Protein AF-A0A2V9GEB7-F1 (afdb_monomer)

pLDDT: mean 80.75, std 11.48, range [50.94, 91.88]

Radius of gyration: 14.73 Å; Cα contacts (8 Å, |Δi|>4): 71; chains: 1; bounding box: 31×32×35 Å

Nearest PDB structures (foldseek):
  4uce-assembly1_A  TM=3.733E-01  e=6.518E-01  Human respiratory syncytial virus A2
  4uc7-assembly1_A  TM=3.868E-01  e=8.515E-01  Human respiratory syncytial virus A2
  4uc8-assembly2_A  TM=3.706E-01  e=7.450E-01  Human respiratory syncytial virus A2
  4uca-assembly2_B  TM=3.600E-01  e=8.515E-01  Human respiratory syncytial virus A2
  4rnd-assembly1_C  TM=2.704E-01  e=1.189E+00  Saccharomyces cerevisiae S288C

Foldseek 3Di:
DADLQRQLCVQLDDQPDDDPFWGWDWDWDADPVGIDTDTDTTGDPVPPDDSVVSVVSSVVSSVVDDDDPVVVVVVVVVD

Sequence (79 aa):
MEAPLRYLKKTCGKPPRGPRGVDVEIIWQDHELGSYPVIAVVWDDYVTSYPHEYIEKCMVAYEHFELTEEIHERGRLLS

Structure (mmCIF, N/CA/C/O backbone):
data_AF-A0A2V9GEB7-F1
#
_entry.id   AF-A0A2V9GEB7-F1
#
loop_
_atom_site.group_PDB
_atom_site.id
_atom_site.type_symbol
_atom_site.label_atom_id
_atom_site.label_alt_id
_atom_site.label_comp_id
_atom_site.label_asym_id
_atom_site.label_entity_id
_atom_site.label_seq_id
_atom_site.pdbx_PDB_ins_code
_atom_site.Cartn_x
_atom_site.Cartn_y
_atom_site.Cartn_z
_atom_site.occupancy
_atom_site.B_iso_or_equiv
_atom_site.auth_seq_id
_atom_site.auth_comp_id
_atom_site.auth_asym_id
_atom_site.auth_atom_id
_atom_site.pdbx_PDB_model_num
ATOM 1 N N . MET A 1 1 ? -14.440 12.968 4.651 1.00 52.41 1 MET A N 1
ATOM 2 C CA . MET A 1 1 ? -13.792 11.722 5.106 1.00 52.41 1 MET A CA 1
ATOM 3 C C . MET A 1 1 ? -13.082 11.087 3.921 1.00 52.41 1 MET A C 1
ATOM 5 O O . MET A 1 1 ? -13.651 11.077 2.832 1.00 52.41 1 MET A O 1
ATOM 9 N N . GLU A 1 2 ? -11.841 10.641 4.092 1.00 59.50 2 GLU A N 1
ATOM 10 C CA . GLU A 1 2 ? -11.021 10.057 3.025 1.00 59.50 2 GLU A CA 1
ATOM 11 C C . GLU A 1 2 ? -10.698 8.603 3.399 1.00 59.50 2 GLU A C 1
ATOM 13 O O . GLU A 1 2 ? -10.253 8.348 4.512 1.00 59.50 2 GLU A O 1
ATOM 18 N N . ALA A 1 3 ? -10.988 7.643 2.512 1.00 82.56 3 ALA A N 1
ATOM 19 C CA . ALA A 1 3 ? -10.638 6.239 2.739 1.00 82.56 3 ALA A CA 1
ATOM 20 C C . ALA A 1 3 ? -9.104 6.089 2.818 1.00 82.56 3 ALA A C 1
ATOM 22 O O . ALA A 1 3 ? -8.425 6.794 2.065 1.00 82.56 3 ALA A O 1
ATOM 23 N N . PRO A 1 4 ? -8.552 5.164 3.630 1.00 84.62 4 PRO A N 1
ATOM 24 C CA . PRO A 1 4 ? -7.101 5.019 3.804 1.00 84.62 4 PRO A CA 1
ATOM 25 C C . PRO A 1 4 ? -6.359 4.881 2.468 1.00 84.62 4 PRO A C 1
ATOM 27 O O . PRO A 1 4 ? -5.376 5.571 2.218 1.00 84.62 4 PRO A O 1
ATOM 30 N N . LEU A 1 5 ? -6.909 4.091 1.539 1.00 88.44 5 LEU A N 1
ATOM 31 C CA . LEU A 1 5 ? -6.383 3.952 0.179 1.00 88.44 5 LEU A CA 1
ATOM 32 C C . LEU A 1 5 ? -6.302 5.296 -0.564 1.00 88.44 5 LEU A C 1
ATOM 34 O O . LEU A 1 5 ? -5.305 5.604 -1.212 1.00 88.44 5 LEU A O 1
ATOM 38 N N . ARG A 1 6 ? -7.358 6.111 -0.475 1.00 87.94 6 ARG A N 1
ATOM 39 C CA . ARG A 1 6 ? -7.430 7.412 -1.148 1.00 87.94 6 ARG A CA 1
ATOM 40 C C . ARG A 1 6 ? -6.432 8.399 -0.537 1.00 87.94 6 ARG A C 1
ATOM 42 O O . ARG A 1 6 ? -5.740 9.084 -1.289 1.00 87.94 6 ARG A O 1
ATOM 49 N N . TYR A 1 7 ? -6.308 8.397 0.792 1.00 89.75 7 TYR A N 1
ATOM 50 C CA . TYR A 1 7 ? -5.317 9.191 1.515 1.00 89.75 7 TYR A CA 1
ATOM 51 C C . TYR A 1 7 ? -3.899 8.822 1.071 1.00 89.75 7 TYR A C 1
ATOM 53 O O . TYR A 1 7 ? -3.128 9.698 0.689 1.00 89.75 7 TYR A O 1
ATOM 61 N N . LEU A 1 8 ? -3.575 7.527 1.021 1.00 90.75 8 LEU A N 1
ATOM 62 C CA . LEU A 1 8 ? -2.261 7.054 0.587 1.00 90.75 8 LEU A CA 1
ATOM 63 C C . LEU A 1 8 ? -1.958 7.451 -0.859 1.00 90.75 8 LEU A C 1
ATOM 65 O O . LEU A 1 8 ? -0.914 8.047 -1.111 1.00 90.75 8 LEU A O 1
ATOM 69 N N . LYS A 1 9 ? -2.887 7.240 -1.802 1.00 89.44 9 LYS A N 1
ATOM 70 C CA . LYS A 1 9 ? -2.695 7.671 -3.202 1.00 89.44 9 LYS A CA 1
ATOM 71 C C . LYS A 1 9 ? -2.418 9.171 -3.320 1.00 89.44 9 LYS A C 1
ATOM 73 O O . LYS A 1 9 ? -1.612 9.595 -4.148 1.00 89.44 9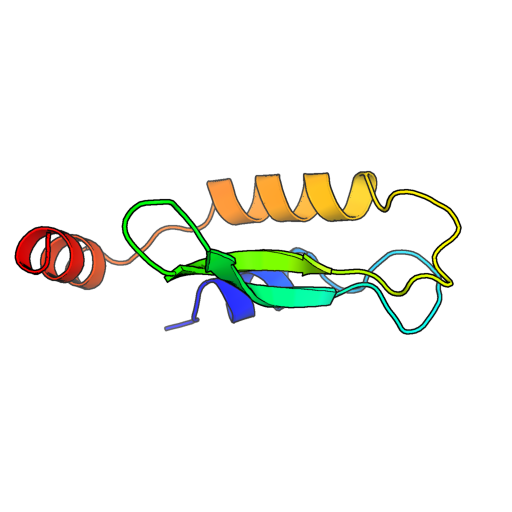 LYS A O 1
ATOM 78 N N . LYS A 1 10 ? -3.068 9.985 -2.487 1.00 88.75 10 LYS A N 1
ATOM 79 C CA . LYS A 1 10 ? -2.871 11.437 -2.458 1.00 88.75 10 LYS A CA 1
ATOM 80 C C . LYS A 1 10 ? -1.524 11.827 -1.839 1.00 88.75 10 LYS A C 1
ATOM 82 O O . LYS A 1 10 ? -0.825 12.661 -2.411 1.00 88.75 10 LYS A O 1
ATOM 87 N N . THR A 1 11 ? -1.156 11.228 -0.709 1.00 90.38 11 THR A N 1
ATOM 88 C CA . THR A 1 11 ? 0.034 11.589 0.083 1.00 90.38 11 THR A CA 1
ATOM 89 C C . THR A 1 11 ? 1.325 11.006 -0.498 1.00 90.38 11 THR A C 1
ATOM 91 O O . THR A 1 11 ? 2.325 11.716 -0.635 1.00 90.38 11 THR A O 1
ATOM 94 N N . CYS A 1 12 ? 1.314 9.741 -0.930 1.00 89.00 12 CYS A N 1
ATOM 95 C CA . CYS A 1 12 ? 2.446 9.130 -1.631 1.00 89.00 12 CYS A CA 1
ATOM 96 C C . CYS A 1 12 ? 2.708 9.810 -2.982 1.00 89.00 12 CYS A C 1
ATOM 98 O O . CYS A 1 12 ? 3.847 9.855 -3.453 1.00 89.00 12 CYS A O 1
ATOM 100 N N . GLY A 1 13 ? 1.677 10.399 -3.593 1.00 84.31 13 GLY A N 1
ATOM 101 C CA . GLY A 1 13 ? 1.777 11.054 -4.889 1.00 84.31 13 GLY A CA 1
ATOM 102 C C . GLY A 1 13 ? 2.115 10.071 -6.012 1.00 84.31 13 GLY A C 1
ATOM 103 O O . GLY A 1 13 ? 1.922 8.860 -5.895 1.00 84.31 13 GLY A O 1
ATOM 104 N N . LYS A 1 14 ? 2.611 10.607 -7.132 1.00 79.88 14 LYS A N 1
ATOM 105 C CA . LYS A 1 14 ? 2.968 9.786 -8.294 1.00 79.88 14 LYS A CA 1
ATOM 106 C C . LYS A 1 14 ? 4.241 8.970 -8.011 1.00 79.88 14 LYS A C 1
ATOM 108 O O . LYS A 1 14 ? 5.207 9.560 -7.524 1.00 79.88 14 LYS A O 1
ATOM 113 N N . PRO A 1 15 ? 4.276 7.676 -8.369 1.00 72.94 15 PRO A N 1
ATOM 114 C CA . PRO A 1 15 ? 5.495 6.875 -8.307 1.00 72.94 15 PRO A CA 1
ATOM 115 C C . PRO A 1 15 ? 6.634 7.501 -9.139 1.00 72.94 15 PRO A C 1
ATOM 117 O O . PRO A 1 15 ? 6.359 8.135 -10.169 1.00 72.94 15 PRO A O 1
ATOM 120 N N . PRO A 1 16 ? 7.909 7.363 -8.721 1.00 64.62 16 PRO A N 1
ATOM 121 C CA . PRO A 1 16 ? 9.039 7.955 -9.432 1.00 64.62 16 PRO A CA 1
ATOM 122 C C . PRO A 1 16 ? 9.247 7.309 -10.819 1.00 64.62 16 PRO A C 1
ATOM 124 O O . PRO A 1 16 ? 9.322 6.098 -10.953 1.00 64.62 16 PRO A O 1
ATOM 127 N N . ARG A 1 17 ? 9.296 8.160 -11.858 1.00 55.75 17 ARG A N 1
ATOM 128 C CA . ARG A 1 17 ? 9.691 7.935 -13.273 1.00 55.75 17 ARG A CA 1
A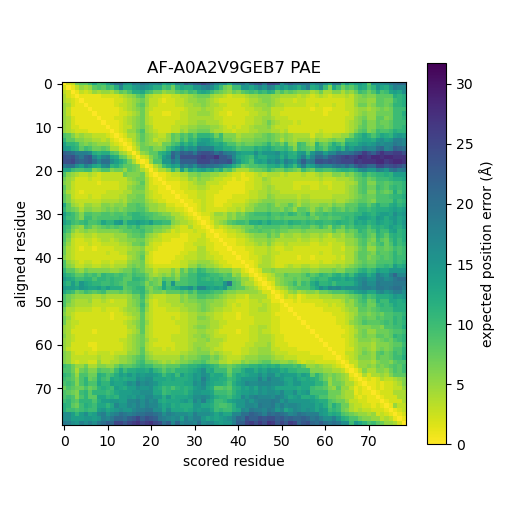TOM 129 C C . ARG A 1 17 ? 9.688 6.479 -13.825 1.00 55.75 17 ARG A C 1
ATOM 131 O O . ARG A 1 17 ? 10.729 5.982 -14.233 1.00 55.75 17 ARG A O 1
ATOM 138 N N . GLY A 1 18 ? 8.480 5.936 -14.041 1.00 54.22 18 GLY A N 1
ATOM 139 C CA . GLY A 1 18 ? 8.117 4.925 -15.069 1.00 54.22 18 GLY A CA 1
ATOM 140 C C . GLY A 1 18 ? 8.139 3.447 -14.625 1.00 54.22 18 GLY A C 1
ATOM 141 O O . GLY A 1 18 ? 8.884 3.133 -13.706 1.00 54.22 18 GLY A O 1
ATOM 142 N N . PRO A 1 19 ? 7.384 2.515 -15.263 1.00 50.94 19 PRO A N 1
ATOM 143 C CA . PRO A 1 19 ? 6.329 2.637 -16.273 1.00 50.94 19 PRO A CA 1
ATOM 144 C C . PRO A 1 19 ? 4.929 2.638 -15.617 1.00 50.94 19 PRO A C 1
ATOM 146 O O . PRO A 1 19 ? 4.783 2.673 -14.399 1.00 50.94 19 PRO A O 1
ATOM 149 N N . ARG A 1 20 ? 3.873 2.621 -16.434 1.00 59.03 20 ARG A N 1
ATOM 150 C CA . ARG A 1 20 ? 2.541 2.146 -16.021 1.00 59.03 20 ARG A CA 1
ATOM 151 C C . ARG A 1 20 ? 2.735 0.852 -15.214 1.00 59.03 20 ARG A C 1
ATOM 153 O O . ARG A 1 20 ? 3.318 -0.069 -15.768 1.00 59.03 20 ARG A O 1
ATOM 160 N N . GLY A 1 21 ? 2.351 0.805 -13.941 1.00 70.00 21 GLY A N 1
ATOM 161 C CA . GLY A 1 21 ? 2.495 -0.434 -13.177 1.00 70.00 21 GLY A CA 1
ATOM 162 C C . GLY A 1 21 ? 2.503 -0.278 -11.666 1.00 70.00 21 GLY A C 1
ATOM 163 O O . GLY A 1 21 ? 1.844 -1.073 -11.019 1.00 70.00 21 GLY A O 1
ATOM 164 N N . VAL A 1 22 ? 3.200 0.720 -11.102 1.00 84.31 22 VAL A N 1
ATOM 165 C CA . VAL A 1 22 ? 3.239 0.899 -9.636 1.00 84.31 22 VAL A CA 1
ATOM 166 C C . VAL A 1 22 ? 2.004 1.665 -9.151 1.00 84.31 22 VAL A C 1
ATOM 168 O O . VAL A 1 22 ? 1.791 2.802 -9.575 1.00 84.31 22 VAL A O 1
ATOM 171 N N . ASP A 1 23 ? 1.214 1.079 -8.255 1.00 87.12 23 ASP A N 1
ATOM 172 C CA . ASP A 1 23 ? 0.061 1.727 -7.613 1.00 87.12 23 ASP A CA 1
ATOM 173 C C . ASP A 1 23 ? -0.135 1.194 -6.184 1.00 87.12 23 ASP A C 1
ATOM 175 O O . ASP A 1 23 ? 0.467 0.203 -5.775 1.00 87.12 23 ASP A O 1
ATOM 179 N N . VAL A 1 24 ? -0.971 1.873 -5.406 1.00 89.50 24 VAL A N 1
ATOM 180 C CA . VAL A 1 24 ? -1.487 1.371 -4.133 1.00 89.50 24 VAL A CA 1
ATOM 181 C C . VAL A 1 24 ? -2.874 0.785 -4.388 1.00 89.50 24 VAL A C 1
ATOM 183 O O . VAL A 1 24 ? -3.750 1.467 -4.917 1.00 89.50 24 VAL A O 1
ATOM 186 N N . GLU A 1 25 ? -3.118 -0.458 -4.001 1.00 90.31 25 GLU A N 1
ATOM 187 C CA . GLU A 1 25 ? -4.390 -1.147 -4.236 1.00 90.31 25 GLU A CA 1
ATOM 188 C C . GLU A 1 25 ? -4.861 -1.904 -2.994 1.00 90.31 25 GLU A C 1
ATOM 190 O O . GLU A 1 25 ? -4.100 -2.113 -2.051 1.00 90.31 25 GLU A O 1
ATOM 195 N N . ILE A 1 26 ? -6.140 -2.292 -2.978 1.00 91.25 26 ILE A N 1
ATOM 196 C CA . ILE A 1 26 ? -6.646 -3.274 -2.015 1.00 91.25 26 ILE A CA 1
ATOM 197 C C . ILE A 1 26 ? -6.575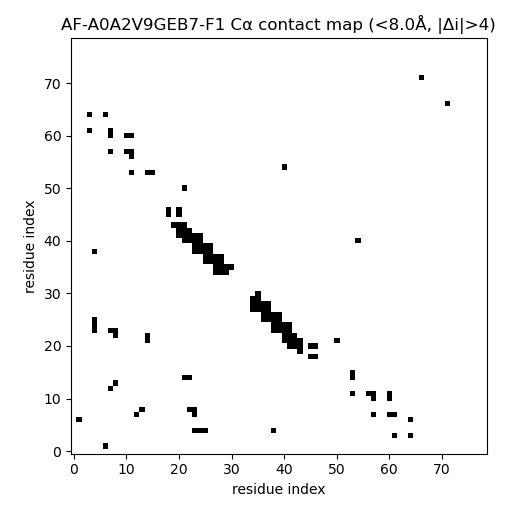 -4.637 -2.690 1.00 91.25 26 ILE A C 1
ATOM 199 O O . ILE A 1 26 ? -7.248 -4.854 -3.697 1.00 91.25 26 ILE A O 1
ATOM 203 N N . ILE A 1 27 ? -5.801 -5.547 -2.111 1.00 91.62 27 ILE A N 1
ATOM 204 C CA . ILE A 1 27 ? -5.721 -6.942 -2.546 1.00 91.62 27 ILE A CA 1
ATOM 205 C C . ILE A 1 27 ? -6.267 -7.851 -1.448 1.00 91.62 27 ILE A C 1
ATOM 207 O O . ILE A 1 27 ? -6.244 -7.497 -0.271 1.00 91.62 27 ILE A O 1
ATOM 211 N N . TRP A 1 28 ? -6.755 -9.026 -1.826 1.00 91.38 28 TRP A N 1
ATOM 212 C CA . TRP A 1 28 ? -7.141 -10.058 -0.869 1.00 91.38 28 TRP A CA 1
ATOM 213 C C . TRP A 1 28 ? -5.944 -10.964 -0.616 1.00 91.38 28 TRP A C 1
ATOM 215 O O . TRP A 1 28 ? -5.361 -11.488 -1.563 1.00 91.38 28 TRP A O 1
ATOM 225 N N . GLN A 1 29 ? -5.565 -11.119 0.650 1.00 89.62 29 GLN A N 1
ATOM 226 C CA . GLN A 1 29 ? -4.580 -12.110 1.065 1.00 89.62 29 GLN A CA 1
ATOM 227 C C . GLN A 1 29 ? -5.286 -13.281 1.728 1.00 89.62 29 GLN A C 1
ATOM 229 O O . GLN A 1 29 ? -6.067 -13.095 2.662 1.00 89.62 29 GLN A O 1
ATOM 234 N N . ASP A 1 30 ? -4.994 -14.478 1.231 1.00 91.69 30 ASP A N 1
ATOM 235 C CA . ASP A 1 30 ? -5.468 -15.722 1.815 1.00 91.69 30 ASP A CA 1
ATOM 236 C C . ASP A 1 30 ? -4.590 -16.111 3.007 1.00 91.69 30 ASP A C 1
ATOM 238 O O . ASP A 1 30 ? -3.360 -16.066 2.945 1.00 91.69 30 ASP A O 1
ATOM 242 N N . HIS A 1 31 ? -5.234 -16.526 4.091 1.00 86.94 31 HIS A N 1
ATOM 243 C CA . HIS A 1 31 ? -4.600 -17.079 5.280 1.00 86.94 31 HIS A CA 1
ATOM 244 C C . HIS A 1 31 ? -5.357 -18.334 5.727 1.00 86.94 31 HIS A C 1
ATOM 246 O O . HIS A 1 31 ? -6.476 -18.591 5.282 1.00 86.94 31 HIS A O 1
ATOM 252 N N . GLU A 1 32 ? -4.781 -19.113 6.646 1.00 87.94 32 GLU A N 1
ATOM 253 C CA . GLU A 1 32 ? -5.363 -20.376 7.138 1.00 87.94 32 GLU A CA 1
ATOM 254 C C . GLU A 1 32 ? -6.791 -20.235 7.698 1.00 87.94 32 GLU A C 1
ATOM 256 O O . GLU A 1 32 ? -7.546 -21.203 7.732 1.00 87.94 32 GLU A O 1
ATOM 261 N N . LEU A 1 33 ? -7.174 -19.027 8.125 1.00 86.75 33 LEU A N 1
ATOM 262 C CA . LEU A 1 33 ? -8.469 -18.720 8.741 1.00 86.75 33 LEU A CA 1
ATOM 263 C C . LEU A 1 33 ? -9.429 -17.974 7.795 1.00 86.75 33 LEU A C 1
ATOM 265 O O . LEU A 1 33 ? -10.520 -17.593 8.215 1.00 86.75 33 LEU A O 1
ATOM 269 N N . GLY A 1 34 ? -9.039 -17.768 6.534 1.00 87.38 34 GLY A N 1
ATOM 270 C CA . GLY A 1 34 ? -9.822 -17.065 5.517 1.00 87.38 34 GLY A CA 1
ATOM 271 C C . GLY A 1 34 ? -9.050 -15.940 4.829 1.00 87.38 34 GLY A C 1
ATOM 272 O O . GLY A 1 34 ? -7.888 -15.676 5.139 1.00 87.38 34 GLY A O 1
ATOM 273 N N . SER A 1 35 ? -9.712 -15.278 3.881 1.00 89.19 35 SER A N 1
ATOM 274 C CA . SER A 1 35 ? -9.149 -14.167 3.112 1.00 89.19 35 SER A CA 1
ATOM 275 C C . SER A 1 35 ? -9.490 -12.828 3.757 1.00 89.19 35 SER A C 1
ATOM 277 O O . SER A 1 35 ? -10.647 -12.580 4.106 1.00 89.19 35 SER A O 1
ATOM 279 N N . TYR A 1 36 ? -8.512 -11.932 3.861 1.00 87.38 36 TYR A N 1
ATOM 280 C CA . TYR A 1 36 ? -8.729 -10.568 4.345 1.0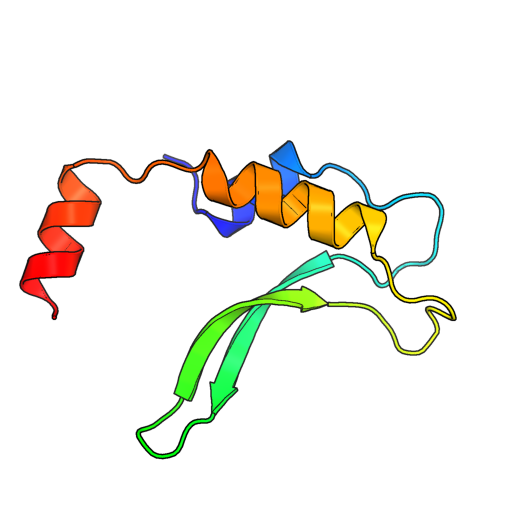0 87.38 36 TYR A CA 1
ATOM 281 C C . TYR A 1 36 ? -8.165 -9.527 3.370 1.00 87.38 36 TYR A C 1
ATOM 283 O O . TYR A 1 36 ? -7.176 -9.791 2.678 1.00 87.38 36 TYR A O 1
ATOM 291 N N . PRO A 1 37 ? -8.789 -8.339 3.275 1.00 89.69 37 PRO A N 1
ATOM 292 C CA . PRO A 1 37 ? -8.290 -7.277 2.422 1.00 89.69 37 PRO A CA 1
ATOM 293 C C . PRO A 1 37 ? -7.080 -6.602 3.076 1.00 89.69 37 PRO A C 1
ATOM 295 O O . PRO A 1 37 ? -7.104 -6.264 4.260 1.00 89.69 37 PRO A O 1
ATOM 298 N N . VAL A 1 38 ? -6.045 -6.343 2.285 1.00 90.06 38 VAL A N 1
ATOM 299 C CA . VAL A 1 38 ? -4.872 -5.557 2.679 1.00 90.06 38 VAL A CA 1
ATOM 300 C C . VAL A 1 38 ? -4.629 -4.444 1.675 1.00 90.06 38 VAL A C 1
ATOM 302 O O . VAL A 1 38 ? -4.918 -4.588 0.488 1.00 90.06 38 VAL A O 1
ATOM 305 N N . ILE A 1 39 ? -4.076 -3.330 2.149 1.00 91.00 39 ILE A N 1
ATOM 306 C CA . ILE A 1 39 ? -3.561 -2.289 1.264 1.00 91.00 39 ILE A CA 1
ATOM 307 C C . ILE A 1 39 ? -2.135 -2.677 0.879 1.00 91.00 39 ILE A C 1
ATOM 309 O O . ILE A 1 39 ? -1.283 -2.825 1.751 1.00 91.00 39 ILE A O 1
ATOM 313 N N . ALA A 1 40 ? -1.881 -2.833 -0.414 1.00 90.38 40 ALA A N 1
ATOM 314 C CA . ALA A 1 40 ? -0.587 -3.226 -0.949 1.00 90.38 40 ALA A CA 1
ATOM 315 C C . ALA A 1 40 ? -0.081 -2.202 -1.962 1.00 90.38 40 ALA A C 1
ATOM 317 O O . ALA A 1 40 ? -0.861 -1.587 -2.688 1.00 90.38 40 ALA A O 1
ATOM 318 N N . VAL A 1 41 ? 1.240 -2.050 -2.034 1.00 90.06 41 VAL A N 1
ATOM 319 C CA . VAL A 1 41 ? 1.883 -1.459 -3.207 1.00 90.06 41 VAL A CA 1
ATOM 320 C C . VAL A 1 41 ? 2.043 -2.581 -4.221 1.00 90.06 41 VAL A C 1
ATOM 322 O O . VAL A 1 41 ? 2.717 -3.568 -3.939 1.00 90.06 41 VAL A O 1
ATOM 325 N N . VAL A 1 42 ? 1.398 -2.442 -5.372 1.00 88.12 42 VAL A N 1
ATOM 326 C CA . VAL A 1 42 ? 1.475 -3.392 -6.483 1.00 88.12 42 VAL A CA 1
ATOM 327 C C . VAL A 1 42 ? 2.328 -2.794 -7.586 1.00 88.12 42 VAL A C 1
ATOM 329 O O . VAL A 1 42 ? 2.377 -1.574 -7.739 1.00 88.12 42 VAL A O 1
ATOM 332 N N . TRP A 1 43 ? 3.025 -3.639 -8.335 1.00 86.06 43 TRP A N 1
ATOM 333 C CA . TRP A 1 43 ? 3.781 -3.224 -9.506 1.00 86.06 43 TRP A CA 1
ATOM 334 C C . TRP A 1 43 ? 3.738 -4.298 -10.587 1.00 86.06 43 TRP A C 1
ATOM 336 O O . TRP A 1 43 ? 3.625 -5.481 -10.286 1.00 86.06 43 TRP A O 1
ATOM 346 N N . ASP A 1 44 ? 3.798 -3.860 -11.842 1.00 81.94 44 ASP A N 1
ATOM 347 C CA . ASP A 1 44 ? 3.839 -4.741 -13.010 1.00 81.94 44 ASP A CA 1
ATOM 348 C C . ASP A 1 44 ? 5.166 -5.520 -13.058 1.00 81.94 44 ASP A C 1
ATOM 350 O O . ASP A 1 44 ? 6.208 -5.009 -12.642 1.00 81.94 44 ASP A O 1
ATOM 354 N N . ASP A 1 45 ? 5.149 -6.717 -13.635 1.00 70.69 45 ASP A N 1
ATOM 355 C CA . ASP A 1 45 ? 6.318 -7.577 -13.841 1.00 70.69 45 ASP A CA 1
ATOM 356 C C . ASP A 1 45 ? 7.384 -6.910 -14.728 1.00 70.69 45 ASP A C 1
ATOM 358 O O . ASP A 1 45 ? 8.568 -7.242 -14.655 1.00 70.69 45 ASP A O 1
ATOM 362 N N . TYR A 1 46 ? 6.995 -5.927 -15.551 1.00 70.62 46 TYR A N 1
ATOM 363 C CA . TYR A 1 46 ? 7.940 -5.113 -16.328 1.00 70.62 46 TYR A CA 1
ATOM 364 C C . TYR A 1 46 ? 8.739 -4.115 -15.476 1.00 70.62 46 TYR A C 1
ATOM 366 O O . TYR A 1 46 ? 9.656 -3.466 -15.989 1.00 70.62 46 TYR A O 1
ATOM 374 N N . VAL A 1 47 ? 8.410 -3.957 -14.191 1.00 71.06 47 VAL A N 1
ATOM 375 C CA . VAL A 1 47 ? 9.201 -3.159 -13.257 1.00 71.06 47 VAL A CA 1
ATOM 376 C C . VAL A 1 47 ? 10.442 -3.958 -12.866 1.00 71.06 47 VAL A C 1
ATOM 378 O O . VAL A 1 47 ? 10.411 -4.874 -12.053 1.00 71.06 47 VAL A O 1
ATOM 381 N N . THR A 1 48 ? 11.578 -3.572 -13.440 1.00 64.50 48 THR A N 1
ATOM 382 C CA . THR A 1 48 ? 12.860 -4.274 -13.276 1.00 64.50 48 THR A CA 1
ATOM 383 C C . THR A 1 48 ? 13.524 -4.060 -11.912 1.00 64.50 48 THR A C 1
ATOM 385 O O . THR A 1 48 ? 14.601 -4.598 -11.666 1.00 64.50 48 THR A O 1
ATOM 388 N N . SER A 1 49 ? 12.943 -3.234 -11.039 1.00 73.62 49 SER A N 1
ATOM 389 C CA . SER A 1 49 ? 13.535 -2.846 -9.756 1.00 73.62 49 SER A CA 1
ATOM 390 C C . SER A 1 49 ? 12.482 -2.721 -8.665 1.00 73.62 49 SER A C 1
ATOM 392 O O . SER A 1 49 ? 11.483 -2.032 -8.853 1.00 73.62 49 SER A O 1
ATOM 394 N N . TYR A 1 50 ? 12.747 -3.312 -7.501 1.00 82.94 50 TYR A N 1
ATOM 395 C CA . TYR A 1 50 ? 11.894 -3.181 -6.321 1.00 82.94 50 TYR A CA 1
ATOM 396 C C . TYR A 1 50 ? 11.651 -1.692 -5.986 1.00 82.94 50 TYR A C 1
ATOM 398 O O . TYR A 1 50 ? 12.628 -0.967 -5.770 1.00 82.94 50 TYR A O 1
ATOM 406 N N . PRO A 1 51 ? 10.390 -1.209 -5.949 1.00 86.00 51 PRO A N 1
ATOM 407 C CA . PRO A 1 51 ? 10.071 0.215 -5.808 1.00 86.00 51 PRO A CA 1
ATOM 408 C C . PRO A 1 51 ? 10.186 0.692 -4.347 1.00 86.00 51 PRO A C 1
ATOM 410 O O . PRO A 1 51 ? 9.246 1.242 -3.773 1.00 86.00 51 PRO A O 1
ATOM 413 N N . HIS A 1 52 ? 11.357 0.481 -3.744 1.00 86.62 52 HIS A N 1
ATOM 414 C CA . HIS A 1 52 ? 11.632 0.683 -2.322 1.00 86.62 52 HIS A CA 1
ATOM 415 C C . HIS A 1 52 ? 11.257 2.081 -1.823 1.00 86.62 52 HIS A C 1
ATOM 417 O O . HIS A 1 52 ? 10.491 2.198 -0.872 1.00 86.62 52 HIS A O 1
ATOM 423 N N . GLU A 1 53 ? 11.716 3.131 -2.510 1.00 87.19 53 GLU A N 1
ATOM 424 C CA . GLU A 1 53 ? 11.459 4.524 -2.116 1.00 87.19 53 GLU A CA 1
ATOM 425 C C . GLU A 1 53 ? 9.958 4.851 -2.077 1.00 87.19 53 GLU A C 1
ATOM 427 O O . GLU A 1 53 ? 9.492 5.616 -1.232 1.00 87.19 53 GLU A O 1
ATOM 432 N N . TYR A 1 54 ? 9.176 4.268 -2.993 1.00 88.50 54 TYR A N 1
ATOM 433 C CA . TYR A 1 54 ? 7.731 4.481 -3.032 1.00 88.50 54 TYR A CA 1
ATOM 434 C C . TYR A 1 54 ? 7.024 3.733 -1.899 1.00 88.50 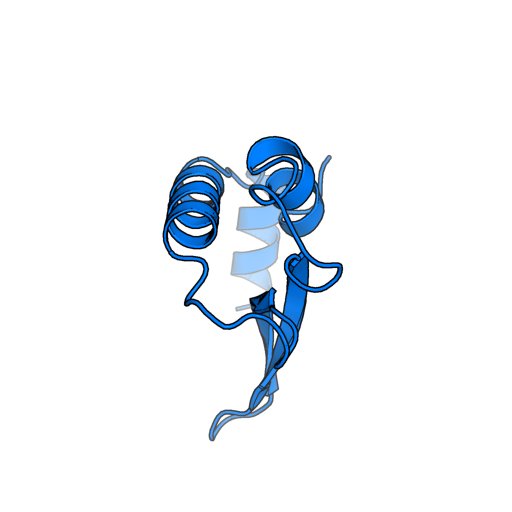54 TYR A C 1
ATOM 436 O O . TYR A 1 54 ? 6.124 4.285 -1.266 1.00 88.50 54 TYR A O 1
ATOM 444 N N . ILE A 1 55 ? 7.469 2.506 -1.611 1.00 89.94 55 ILE A N 1
ATOM 445 C CA . ILE A 1 55 ? 6.964 1.701 -0.496 1.00 89.94 55 ILE A CA 1
ATOM 446 C C . ILE A 1 55 ? 7.229 2.412 0.832 1.00 89.94 55 ILE A C 1
ATOM 448 O O . ILE A 1 55 ? 6.286 2.632 1.587 1.00 89.94 55 ILE A O 1
ATOM 452 N N . GLU A 1 56 ? 8.466 2.845 1.089 1.00 91.06 56 GLU A N 1
ATOM 453 C CA . GLU A 1 56 ? 8.818 3.563 2.321 1.00 91.06 56 GLU A CA 1
ATOM 454 C C . GLU A 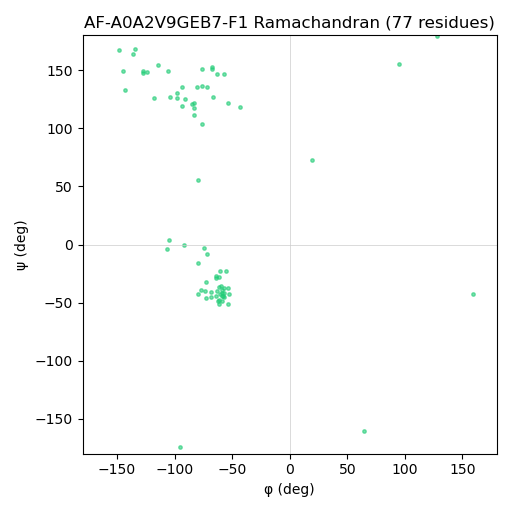1 56 ? 7.983 4.831 2.495 1.00 91.06 56 GLU A C 1
ATOM 456 O O . GLU A 1 56 ? 7.427 5.079 3.564 1.00 91.06 56 GLU A O 1
ATOM 461 N N . LYS A 1 57 ? 7.807 5.606 1.420 1.00 91.06 57 LYS A N 1
ATOM 462 C CA . LYS A 1 57 ? 6.963 6.801 1.453 1.00 91.06 57 LYS A CA 1
ATOM 463 C C . LYS A 1 57 ? 5.518 6.479 1.841 1.00 91.06 57 LYS A C 1
ATOM 465 O O . LYS A 1 57 ? 4.912 7.232 2.606 1.00 91.06 57 LYS A O 1
ATOM 470 N N . CYS A 1 58 ? 4.958 5.391 1.318 1.00 91.81 58 CYS A N 1
ATOM 471 C CA . CYS A 1 58 ? 3.603 4.977 1.666 1.00 91.81 58 CYS A CA 1
ATOM 472 C C . CYS A 1 58 ? 3.483 4.397 3.071 1.00 91.81 58 CYS A C 1
ATOM 474 O O . CYS A 1 58 ? 2.460 4.631 3.711 1.00 91.81 58 CYS A O 1
ATOM 476 N N . MET A 1 59 ? 4.513 3.722 3.580 1.00 91.19 59 MET A N 1
ATOM 477 C CA . MET A 1 59 ? 4.556 3.284 4.976 1.00 91.19 59 MET A CA 1
ATOM 478 C C . MET A 1 59 ? 4.535 4.483 5.924 1.00 91.19 59 MET A C 1
ATOM 480 O O . MET A 1 59 ? 3.670 4.552 6.791 1.00 91.19 59 MET A O 1
ATOM 484 N N . VAL A 1 60 ? 5.390 5.483 5.685 1.00 91.88 60 VAL A N 1
ATOM 485 C CA . VAL A 1 60 ? 5.397 6.721 6.479 1.00 91.88 60 VAL A CA 1
ATOM 486 C C . VAL A 1 60 ? 4.042 7.425 6.404 1.00 91.88 60 VAL A C 1
ATOM 488 O O . VAL A 1 60 ? 3.513 7.853 7.424 1.00 91.88 60 VAL A O 1
ATOM 491 N N . ALA A 1 61 ? 3.435 7.530 5.218 1.00 91.00 61 ALA A N 1
ATOM 492 C CA . ALA A 1 61 ? 2.102 8.117 5.093 1.00 91.00 61 ALA A CA 1
ATOM 493 C C . ALA A 1 61 ? 1.050 7.331 5.897 1.00 91.00 61 ALA A C 1
ATOM 495 O O . ALA A 1 61 ? 0.221 7.939 6.567 1.00 91.00 61 ALA A O 1
ATOM 496 N N . TYR A 1 62 ? 1.093 5.997 5.861 1.00 90.06 62 TYR A N 1
ATOM 497 C CA . TYR A 1 62 ? 0.171 5.147 6.611 1.00 90.06 62 TYR A CA 1
ATOM 498 C C . TYR A 1 62 ? 0.313 5.321 8.128 1.00 90.06 62 TYR A C 1
ATOM 500 O O . TYR A 1 62 ? -0.695 5.399 8.818 1.00 90.06 62 TYR A O 1
ATOM 508 N N . GLU A 1 63 ? 1.535 5.460 8.644 1.00 88.31 63 GLU A N 1
ATOM 509 C CA . GLU A 1 63 ? 1.779 5.719 10.073 1.00 88.31 63 GLU A CA 1
ATOM 510 C C . GLU A 1 63 ? 1.171 7.042 10.561 1.00 88.31 63 GLU A C 1
ATOM 512 O O . GLU A 1 63 ? 0.812 7.163 11.728 1.00 88.31 63 GLU A O 1
ATOM 517 N N . HIS A 1 64 ? 1.024 8.024 9.670 1.00 87.25 64 HIS A N 1
ATOM 518 C CA . HIS A 1 64 ? 0.403 9.317 9.974 1.00 87.25 64 HIS A CA 1
ATOM 519 C C . HIS A 1 64 ? -1.107 9.339 9.694 1.00 87.25 64 HIS A C 1
ATOM 521 O O . HIS A 1 64 ? -1.755 10.377 9.857 1.00 87.25 64 HIS A O 1
ATOM 527 N N . PHE A 1 65 ? -1.679 8.230 9.220 1.00 84.50 65 PHE A N 1
ATOM 528 C CA . PHE A 1 65 ? -3.105 8.138 8.958 1.00 84.50 65 PHE A CA 1
ATOM 529 C C . PHE A 1 65 ? -3.860 7.802 10.247 1.00 84.50 65 PHE A C 1
ATOM 531 O O . PHE A 1 65 ? -3.796 6.685 10.755 1.00 84.50 65 PHE A O 1
ATOM 538 N N . GLU A 1 66 ? -4.632 8.765 10.744 1.00 79.94 66 GLU A N 1
ATOM 539 C CA . GLU A 1 66 ? -5.517 8.568 11.890 1.00 79.94 66 GLU A CA 1
ATOM 540 C C . GLU A 1 66 ? -6.952 8.291 11.428 1.00 79.94 66 GLU A C 1
ATOM 542 O O . GLU A 1 66 ? -7.529 9.021 10.612 1.00 79.94 66 GLU A O 1
ATOM 547 N N . LEU A 1 67 ? -7.548 7.226 11.968 1.00 74.94 67 LEU A N 1
ATOM 548 C CA . LEU A 1 67 ? -8.982 6.996 11.846 1.00 74.94 67 LEU A CA 1
ATOM 549 C C . LEU A 1 67 ? -9.721 7.924 12.815 1.00 74.94 67 LEU A C 1
ATOM 551 O O . LEU A 1 67 ? -9.222 8.280 13.879 1.00 74.94 67 LEU A O 1
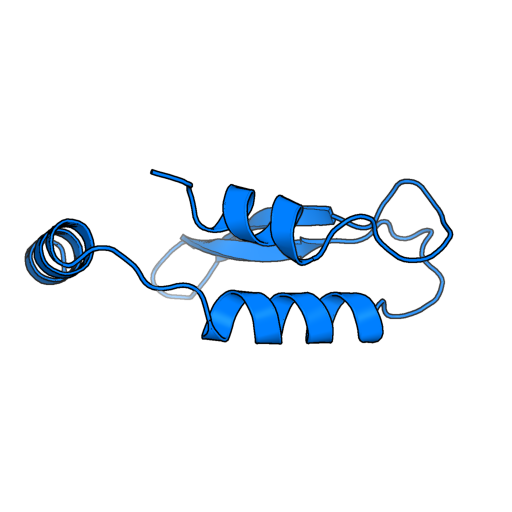ATOM 555 N N . THR A 1 68 ? -10.949 8.304 12.470 1.00 74.19 68 THR A N 1
ATOM 556 C CA . THR A 1 68 ? -11.795 9.035 13.418 1.00 74.19 68 THR A CA 1
ATOM 557 C C . THR A 1 68 ? -12.177 8.133 14.592 1.00 74.19 68 THR A C 1
ATOM 559 O O . THR A 1 68 ? -12.295 6.912 14.437 1.00 74.19 68 THR A O 1
ATOM 562 N N . GLU A 1 69 ? -12.442 8.729 15.757 1.00 73.94 69 GLU A 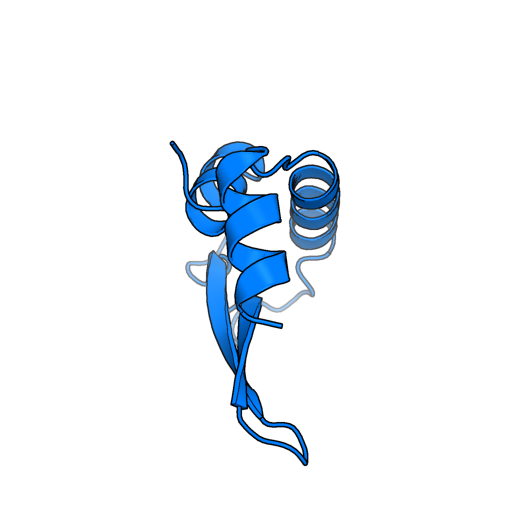N 1
ATOM 563 C CA . GLU A 1 69 ? -12.888 7.986 16.946 1.00 73.94 69 GLU A CA 1
ATOM 564 C C . GLU A 1 69 ? -14.128 7.118 16.667 1.00 73.94 69 GLU A C 1
ATOM 566 O O . GLU A 1 69 ? -14.189 5.973 17.106 1.00 73.94 69 GLU A O 1
ATOM 571 N N . GLU A 1 70 ? -15.061 7.610 15.844 1.00 72.44 70 GLU A N 1
ATOM 572 C CA . GLU A 1 70 ? -16.263 6.878 15.419 1.00 72.44 70 GLU A CA 1
ATOM 573 C C . GLU A 1 70 ? -15.932 5.561 14.687 1.00 72.44 70 GLU A C 1
ATOM 575 O O . GLU A 1 70 ? -16.586 4.537 14.891 1.00 72.44 70 GLU A O 1
ATOM 580 N N . ILE A 1 71 ? -14.899 5.552 13.835 1.00 70.81 71 ILE A N 1
ATOM 581 C CA . ILE A 1 71 ? -14.488 4.345 13.102 1.00 70.81 71 ILE A CA 1
ATOM 582 C C . ILE A 1 71 ? -13.722 3.398 14.024 1.00 70.81 71 ILE A C 1
ATOM 584 O O . ILE A 1 71 ? -13.938 2.187 13.959 1.00 70.81 71 ILE A O 1
ATOM 588 N N . HIS A 1 72 ? -12.875 3.931 14.908 1.00 72.88 72 HIS A N 1
ATOM 589 C CA . HIS A 1 72 ? -12.220 3.128 15.940 1.00 72.88 72 HIS A CA 1
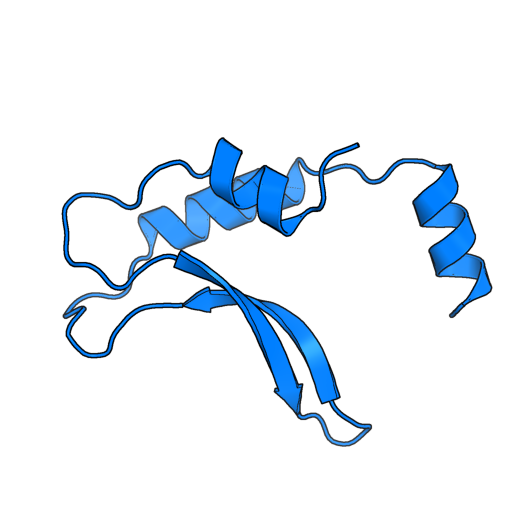ATOM 590 C C . HIS A 1 72 ? -13.240 2.404 16.823 1.00 72.88 72 HIS A C 1
ATOM 592 O O . HIS A 1 72 ? -13.072 1.225 17.131 1.00 72.88 72 HIS A O 1
ATOM 598 N N . GLU A 1 73 ? -14.318 3.085 17.205 1.00 74.31 73 GLU A N 1
ATOM 599 C CA . GLU A 1 73 ? -15.385 2.503 18.009 1.00 74.31 73 GLU A CA 1
ATOM 600 C C . GLU A 1 73 ? -16.173 1.437 17.241 1.00 74.31 73 GLU A C 1
ATOM 602 O O . GLU A 1 73 ? -16.349 0.330 17.746 1.00 74.31 73 GLU A O 1
ATOM 607 N N . ARG A 1 74 ? -16.544 1.700 15.982 1.00 71.25 74 ARG A N 1
ATOM 608 C CA . ARG A 1 74 ? -17.195 0.696 15.123 1.00 71.25 74 ARG A CA 1
ATOM 609 C C . ARG A 1 74 ? -16.323 -0.534 14.871 1.00 71.25 74 ARG A C 1
ATOM 611 O O . ARG A 1 74 ? -16.859 -1.634 14.825 1.00 71.25 74 ARG A O 1
ATOM 618 N N . GLY A 1 75 ? -15.008 -0.368 14.725 1.00 67.06 75 GLY A N 1
ATOM 619 C CA . GLY A 1 75 ? -14.068 -1.482 14.578 1.00 67.06 75 GLY A CA 1
ATOM 620 C C . GLY A 1 75 ? -14.016 -2.369 15.822 1.00 67.06 75 GLY A C 1
ATOM 621 O O . GLY A 1 75 ? -14.113 -3.584 15.698 1.00 67.06 75 GLY A O 1
ATOM 622 N N . ARG A 1 76 ? -13.961 -1.765 17.019 1.00 68.81 76 ARG A N 1
ATOM 623 C CA . ARG A 1 76 ? -13.987 -2.491 18.305 1.00 68.81 76 ARG A CA 1
ATOM 624 C C . ARG A 1 76 ? -15.291 -3.249 18.555 1.00 68.81 76 ARG A C 1
ATOM 626 O O . ARG A 1 76 ? -15.286 -4.238 19.270 1.00 68.81 76 ARG A O 1
ATOM 633 N N . LEU A 1 77 ? -16.405 -2.764 18.010 1.00 68.69 77 LEU A N 1
ATOM 634 C CA . LEU A 1 77 ? -17.715 -3.409 18.137 1.00 68.69 77 LEU A CA 1
ATOM 635 C C . LEU A 1 77 ? -17.907 -4.597 17.180 1.00 68.69 77 LEU A C 1
ATOM 637 O O . LEU A 1 77 ? -18.848 -5.367 17.357 1.00 68.69 77 LEU A O 1
ATOM 641 N N . LEU A 1 78 ? -17.060 -4.718 16.154 1.00 61.84 78 LEU A N 1
ATOM 642 C CA . LEU A 1 78 ? -17.122 -5.767 15.130 1.00 61.84 78 LEU A CA 1
ATOM 643 C C . LEU A 1 78 ? -16.016 -6.830 15.283 1.00 61.84 78 LEU A C 1
ATOM 645 O O . LEU A 1 78 ? -16.006 -7.788 14.511 1.00 61.84 78 LEU A O 1
ATOM 649 N N . SER A 1 79 ? -15.104 -6.650 16.245 1.00 53.16 79 SER A N 1
ATOM 650 C CA . SER A 1 79 ? -14.033 -7.580 16.643 1.00 53.16 79 SER A CA 1
ATOM 651 C C . SER A 1 79 ? -14.399 -8.344 17.908 1.00 53.16 79 SER A C 1
ATOM 653 O O . SER A 1 79 ? -14.149 -9.565 17.951 1.00 53.16 79 SER A O 1
#

Solvent-accessible surface area (backbone atoms only — not comparable to full-atom values): 5138 Å² total; per-residue (Å²): 139,74,56,70,69,56,46,41,56,62,70,51,46,78,70,80,92,73,69,93,44,66,47,78,45,80,44,77,46,81,50,102,90,50,71,45,80,42,83,39,81,46,63,40,88,86,56,90,60,85,63,56,74,57,52,54,45,37,50,56,48,53,75,71,60,77,76,56,70,72,55,56,51,56,50,65,75,74,108

Mean predicted aligned error: 7.36 Å

Secondary structure (DSSP, 8-state):
---HHHHHHHHH-SPSS--TT-EEEEEEEEETTEEEEEEEEE--TT--S--HHHHHHHHHHHHT-PPPHHHHHHHHHH-